Protein AF-A0AAX0LR72-F1 (afdb_monomer_lite)

Structure (mmCIF, N/CA/C/O backbone):
data_AF-A0AAX0LR72-F1
#
_entry.id   AF-A0AAX0LR72-F1
#
loop_
_atom_site.group_PDB
_atom_site.id
_atom_site.type_symbol
_atom_site.label_atom_id
_atom_site.label_alt_id
_atom_site.label_comp_id
_atom_site.label_asym_id
_atom_site.label_entity_id
_atom_site.label_seq_id
_atom_site.pdbx_PDB_ins_code
_atom_site.Cartn_x
_atom_site.Cartn_y
_atom_site.Cartn_z
_atom_site.occupancy
_atom_site.B_iso_or_equiv
_atom_site.auth_seq_id
_atom_site.auth_comp_id
_atom_site.auth_asym_id
_atom_site.auth_atom_id
_atom_site.pdbx_PDB_model_num
ATOM 1 N N . MET A 1 1 ? -1.390 13.802 31.502 1.00 59.38 1 MET A N 1
ATOM 2 C CA . MET A 1 1 ? -2.119 12.739 30.781 1.00 59.38 1 MET A CA 1
ATOM 3 C C . MET A 1 1 ? -2.236 11.540 31.708 1.00 59.38 1 MET A C 1
ATOM 5 O O . MET A 1 1 ? -1.218 11.136 32.257 1.00 59.38 1 MET A O 1
ATOM 9 N N . ASN A 1 2 ? -3.450 11.056 31.977 1.00 72.19 2 ASN A N 1
ATOM 10 C CA . ASN A 1 2 ? -3.684 9.928 32.892 1.00 72.19 2 ASN A CA 1
ATOM 11 C C . ASN A 1 2 ? -3.278 8.593 32.222 1.00 72.19 2 ASN A C 1
ATOM 13 O O . ASN A 1 2 ? -3.326 8.487 30.996 1.00 72.19 2 ASN A O 1
ATOM 17 N N . SER A 1 3 ? -2.897 7.576 33.004 1.00 73.31 3 SER A N 1
ATOM 18 C CA . SER A 1 3 ? -2.483 6.248 32.511 1.00 73.31 3 SER A CA 1
ATOM 19 C C . SER A 1 3 ? -3.532 5.618 31.587 1.00 73.31 3 SER A C 1
ATOM 21 O O . SER A 1 3 ? -3.180 5.074 30.543 1.00 73.31 3 SER A O 1
ATOM 23 N N . ASP A 1 4 ? -4.818 5.805 31.887 1.00 76.50 4 ASP A N 1
ATOM 24 C CA . ASP A 1 4 ? -5.926 5.311 31.059 1.00 76.50 4 ASP A CA 1
ATOM 25 C C . ASP A 1 4 ? -5.962 5.943 29.656 1.00 76.50 4 ASP A C 1
ATOM 27 O O . ASP A 1 4 ? -6.289 5.278 28.673 1.00 76.50 4 ASP A O 1
ATOM 31 N N . GLN A 1 5 ? -5.586 7.221 29.537 1.00 75.31 5 GLN A N 1
ATOM 32 C CA . GLN A 1 5 ? -5.547 7.936 28.255 1.00 75.31 5 GLN A CA 1
ATOM 33 C C . GLN A 1 5 ? -4.394 7.433 27.384 1.00 75.31 5 GLN A C 1
ATOM 35 O O . GLN A 1 5 ? -4.565 7.206 26.186 1.00 75.31 5 GLN A O 1
ATOM 40 N N . ILE A 1 6 ? -3.235 7.201 28.006 1.00 79.31 6 ILE A N 1
ATOM 41 C CA . ILE A 1 6 ? -2.071 6.607 27.344 1.00 79.31 6 ILE A CA 1
ATOM 42 C C . ILE A 1 6 ? -2.424 5.202 26.843 1.00 79.31 6 ILE A C 1
ATOM 44 O O . ILE A 1 6 ? -2.160 4.890 25.683 1.00 79.31 6 ILE A O 1
ATOM 48 N N . ASN A 1 7 ? -3.092 4.390 27.668 1.00 85.38 7 ASN A N 1
ATOM 49 C CA . ASN A 1 7 ? -3.505 3.035 27.301 1.00 85.38 7 ASN A CA 1
ATOM 50 C C . ASN A 1 7 ? -4.457 3.025 26.094 1.00 85.38 7 ASN A C 1
ATOM 52 O O . ASN A 1 7 ? -4.301 2.192 25.206 1.00 85.38 7 ASN A O 1
ATOM 56 N N . LEU A 1 8 ? -5.395 3.975 26.004 1.00 86.38 8 LEU A N 1
ATOM 57 C CA . LEU A 1 8 ? -6.306 4.094 24.857 1.00 86.38 8 LEU A CA 1
ATOM 58 C C . LEU A 1 8 ? -5.594 4.478 23.555 1.00 86.38 8 LEU A C 1
ATOM 60 O O . LEU A 1 8 ? -5.970 3.985 22.489 1.00 86.38 8 LEU A O 1
ATOM 64 N N . ILE A 1 9 ? -4.584 5.349 23.625 1.00 88.00 9 ILE A N 1
ATOM 65 C CA . ILE A 1 9 ? -3.776 5.739 22.462 1.00 88.00 9 ILE A CA 1
ATOM 66 C C . ILE A 1 9 ? -2.895 4.574 22.003 1.00 88.00 9 ILE A C 1
ATOM 68 O O . ILE A 1 9 ? -2.795 4.316 20.802 1.00 88.00 9 ILE A O 1
ATOM 72 N N . VAL A 1 10 ? -2.258 3.874 22.943 1.00 91.19 10 VAL A N 1
ATOM 73 C CA . VAL A 1 10 ? -1.411 2.710 22.649 1.00 91.19 10 VAL A CA 1
ATOM 74 C C . VAL A 1 10 ? -2.246 1.588 22.033 1.00 91.19 10 VAL A C 1
ATOM 76 O O . VAL A 1 10 ? -1.914 1.127 20.944 1.00 91.19 10 VAL A O 1
ATOM 79 N N . ASP A 1 11 ? -3.385 1.242 22.638 1.00 91.94 11 ASP A N 1
ATOM 80 C CA . ASP A 1 11 ? -4.313 0.244 22.092 1.00 91.94 11 ASP A CA 1
ATOM 81 C C . ASP A 1 11 ? -4.805 0.641 20.689 1.00 91.94 11 ASP A C 1
ATOM 83 O O . ASP A 1 11 ? -4.848 -0.192 19.785 1.00 91.94 11 ASP A O 1
ATOM 87 N N . ALA A 1 12 ? -5.102 1.924 20.448 1.00 91.50 12 ALA A N 1
ATOM 88 C CA . ALA A 1 12 ? -5.491 2.389 19.119 1.00 91.50 12 ALA A CA 1
ATOM 89 C C . ALA A 1 12 ? -4.376 2.198 18.073 1.00 91.50 12 ALA A C 1
ATOM 91 O O . ALA A 1 12 ? -4.647 1.736 16.959 1.00 91.50 12 ALA A O 1
ATOM 92 N N . LYS A 1 13 ? -3.124 2.520 18.428 1.00 93.38 13 LYS A N 1
ATOM 93 C CA . LYS A 1 13 ? -1.953 2.310 17.560 1.00 93.38 13 LYS A CA 1
ATOM 94 C C . LYS A 1 13 ? -1.774 0.835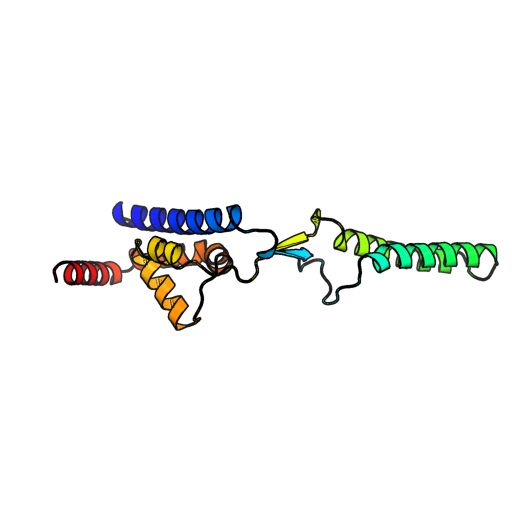 17.224 1.00 93.38 13 LYS A C 1
ATOM 96 O O . LYS A 1 13 ? -1.636 0.489 16.051 1.00 93.38 13 LYS A O 1
ATOM 101 N N . GLU A 1 14 ? -1.806 -0.020 18.240 1.00 94.81 14 GLU A N 1
ATOM 102 C CA . GLU A 1 14 ? -1.612 -1.462 18.087 1.00 94.81 14 GLU A CA 1
ATOM 103 C C . GLU A 1 14 ? -2.708 -2.093 17.231 1.00 94.81 14 GLU A C 1
ATOM 105 O O . GLU A 1 14 ? -2.414 -2.878 16.331 1.00 94.81 14 GLU A O 1
ATOM 110 N N . ARG A 1 15 ? -3.969 -1.702 17.441 1.00 94.31 15 ARG A N 1
ATOM 111 C CA . ARG A 1 15 ? -5.101 -2.194 16.649 1.00 94.31 15 ARG A CA 1
ATOM 112 C C . ARG A 1 15 ? -4.980 -1.842 15.170 1.00 94.31 15 ARG A C 1
ATOM 114 O O . ARG A 1 15 ? -5.171 -2.721 14.332 1.00 94.31 15 ARG A O 1
ATOM 121 N N . ILE A 1 16 ? -4.651 -0.587 14.844 1.00 94.19 16 ILE A N 1
ATOM 122 C CA . ILE A 1 16 ? -4.451 -0.165 13.449 1.00 94.19 16 ILE A CA 1
ATOM 123 C C . ILE A 1 16 ? -3.286 -0.943 12.831 1.00 94.19 16 ILE A C 1
ATOM 125 O O . ILE A 1 16 ? -3.442 -1.518 11.753 1.00 94.19 16 ILE A O 1
ATOM 129 N N . ALA A 1 17 ? -2.142 -0.994 13.518 1.00 94.00 17 ALA A N 1
ATOM 130 C CA . ALA A 1 17 ? -0.952 -1.677 13.022 1.00 94.00 17 ALA A CA 1
ATOM 131 C C . ALA A 1 17 ? -1.206 -3.174 12.791 1.00 94.00 17 ALA A C 1
ATOM 133 O O . ALA A 1 17 ? -0.826 -3.703 11.750 1.00 94.00 17 ALA A O 1
ATOM 134 N N . SER A 1 18 ? -1.896 -3.835 13.721 1.00 95.00 18 SER A N 1
ATOM 135 C CA . SER A 1 18 ? -2.238 -5.256 13.639 1.00 95.00 18 SER A CA 1
ATOM 136 C C . SER A 1 18 ? -3.143 -5.563 12.447 1.00 95.00 18 SER A C 1
ATOM 138 O O . SER A 1 18 ? -2.825 -6.458 11.669 1.00 95.00 18 SER A O 1
ATOM 140 N N . VAL A 1 19 ? -4.224 -4.800 12.257 1.00 94.44 19 VAL A N 1
ATOM 141 C CA . VAL A 1 19 ? -5.162 -5.019 11.144 1.00 94.44 19 VAL A CA 1
ATOM 142 C C . VAL A 1 19 ? -4.493 -4.785 9.792 1.00 94.44 19 VAL A C 1
ATOM 144 O O . VAL A 1 19 ? -4.674 -5.572 8.862 1.00 94.44 19 VAL A O 1
ATOM 147 N N . VAL A 1 20 ? -3.693 -3.721 9.676 1.00 93.31 20 VAL A N 1
ATOM 148 C CA . VAL A 1 20 ? -2.951 -3.444 8.442 1.00 93.31 20 VAL A CA 1
ATOM 149 C C . VAL A 1 20 ? -1.932 -4.553 8.187 1.00 93.31 20 VAL A C 1
ATOM 151 O O . VAL A 1 20 ? -1.898 -5.089 7.085 1.00 93.31 20 VAL A O 1
ATOM 154 N N . ALA A 1 21 ? -1.138 -4.943 9.185 1.00 92.94 21 ALA A N 1
ATOM 155 C CA . ALA A 1 21 ? -0.132 -5.990 9.028 1.00 92.94 21 ALA A CA 1
ATOM 156 C C . ALA A 1 21 ? -0.749 -7.336 8.621 1.00 92.94 21 ALA A C 1
ATOM 158 O O . ALA A 1 21 ? -0.255 -7.964 7.684 1.00 92.94 21 ALA A O 1
ATOM 159 N N . ASP A 1 22 ? -1.848 -7.743 9.261 1.00 93.00 22 ASP A N 1
ATOM 160 C CA . ASP A 1 22 ? -2.547 -8.992 8.946 1.00 93.00 22 ASP A CA 1
ATOM 161 C C . ASP A 1 22 ? -3.082 -9.000 7.509 1.00 93.00 22 ASP A C 1
ATOM 163 O O . ASP A 1 22 ? -2.824 -9.935 6.747 1.00 93.00 22 ASP A O 1
ATOM 167 N N . TYR A 1 23 ? -3.738 -7.915 7.081 1.00 90.38 23 TYR A N 1
ATOM 168 C CA . TYR A 1 23 ? -4.194 -7.787 5.698 1.00 90.38 23 TYR A CA 1
ATOM 169 C C . TYR A 1 23 ? -3.021 -7.880 4.712 1.00 90.38 23 TYR A C 1
ATOM 171 O O . TYR A 1 23 ? -3.081 -8.602 3.723 1.00 90.38 23 TYR A O 1
ATOM 179 N N . ARG A 1 24 ? -1.920 -7.169 4.976 1.00 88.88 24 ARG A N 1
ATOM 180 C CA . ARG A 1 24 ? -0.755 -7.121 4.077 1.00 88.88 24 ARG A CA 1
ATOM 181 C C . ARG A 1 24 ? -0.010 -8.459 4.005 1.00 88.88 24 ARG A C 1
ATOM 183 O O . ARG A 1 24 ? 0.611 -8.728 2.979 1.00 88.88 24 ARG A O 1
ATOM 190 N N . ALA A 1 25 ? -0.067 -9.265 5.065 1.00 88.31 25 ALA A N 1
ATOM 191 C CA . ALA A 1 25 ? 0.526 -10.598 5.123 1.00 88.31 25 ALA A CA 1
ATOM 192 C C . ALA A 1 25 ? -0.334 -11.666 4.429 1.00 88.31 25 ALA A C 1
ATOM 194 O O . ALA A 1 25 ? 0.209 -12.607 3.855 1.00 88.31 25 ALA A O 1
ATOM 195 N N . THR A 1 26 ? -1.660 -11.521 4.475 1.00 88.50 26 THR A N 1
ATOM 196 C CA . THR A 1 26 ? -2.613 -12.504 3.929 1.00 88.50 26 THR A CA 1
ATOM 197 C C . THR A 1 26 ? -3.072 -12.194 2.505 1.00 88.50 26 THR A C 1
ATOM 199 O O . THR A 1 26 ? -3.567 -13.081 1.813 1.00 88.50 26 THR A O 1
ATOM 202 N N . ALA A 1 27 ? -2.906 -10.955 2.046 1.00 85.56 27 ALA A N 1
ATOM 203 C CA . ALA A 1 27 ? -3.322 -10.529 0.719 1.00 85.56 27 ALA A CA 1
ATOM 204 C C . ALA A 1 27 ? -2.487 -11.182 -0.401 1.00 85.56 27 ALA A C 1
ATOM 206 O O . ALA A 1 27 ? -1.261 -11.045 -0.446 1.00 85.56 27 ALA A O 1
ATOM 207 N N . GLY A 1 28 ? -3.177 -11.840 -1.339 1.00 82.38 28 GLY A N 1
ATOM 208 C CA . GLY A 1 28 ? -2.588 -12.439 -2.537 1.00 82.38 28 GLY A CA 1
ATOM 209 C C . GLY A 1 28 ? -2.101 -11.414 -3.567 1.00 82.38 28 GLY A C 1
ATOM 210 O O . GLY A 1 28 ? -2.271 -10.198 -3.419 1.00 82.38 28 GLY A O 1
ATOM 211 N N . GLU A 1 29 ? -1.479 -11.900 -4.644 1.00 81.50 29 GLU A N 1
ATOM 212 C CA . GLU A 1 29 ? -0.945 -11.046 -5.717 1.00 81.50 29 GLU A CA 1
ATOM 213 C C . GLU A 1 29 ? -2.037 -10.263 -6.461 1.00 81.50 29 GLU A C 1
ATOM 215 O O . GLU A 1 29 ? -1.765 -9.199 -7.013 1.00 81.50 29 GLU A O 1
ATOM 220 N N . GLU A 1 30 ? -3.288 -10.724 -6.418 1.00 81.75 30 GLU A N 1
ATOM 221 C CA . GLU A 1 30 ? -4.452 -10.029 -6.967 1.00 81.75 30 GLU A CA 1
ATOM 222 C C . GLU A 1 30 ? -4.815 -8.728 -6.227 1.00 81.75 30 GLU A C 1
ATOM 224 O O . GLU A 1 30 ? -5.467 -7.850 -6.800 1.00 81.75 30 GLU A O 1
ATOM 229 N N . ALA A 1 31 ? -4.377 -8.566 -4.975 1.00 83.94 31 ALA A N 1
ATOM 230 C CA . ALA A 1 31 ? -4.723 -7.423 -4.129 1.00 83.94 31 ALA A CA 1
ATOM 231 C C . ALA A 1 31 ? -3.833 -6.190 -4.359 1.00 83.94 31 ALA A C 1
ATOM 233 O O . ALA A 1 31 ? -4.084 -5.115 -3.799 1.00 83.94 31 ALA A O 1
ATOM 234 N N . TYR A 1 32 ? -2.772 -6.313 -5.160 1.00 86.00 32 TYR A N 1
ATOM 235 C CA . TYR A 1 32 ? -1.870 -5.204 -5.440 1.00 86.00 32 TYR A CA 1
ATOM 236 C C . TYR A 1 32 ? -1.345 -5.217 -6.870 1.00 86.00 32 TYR A C 1
ATOM 238 O O . TYR A 1 32 ? -1.276 -6.229 -7.556 1.00 86.00 32 TYR A O 1
ATOM 246 N N . ARG A 1 33 ? -0.930 -4.042 -7.333 1.00 85.69 33 ARG A N 1
ATOM 247 C CA . ARG A 1 33 ? -0.224 -3.879 -8.597 1.00 85.69 33 ARG A CA 1
ATOM 248 C C . ARG A 1 33 ? 1.113 -3.209 -8.347 1.00 85.69 33 ARG A C 1
ATOM 250 O O . ARG A 1 33 ? 1.195 -2.213 -7.637 1.00 85.69 33 ARG A O 1
ATOM 257 N N . TRP A 1 34 ? 2.160 -3.695 -9.001 1.00 83.44 34 TRP A N 1
ATOM 258 C CA . TRP A 1 34 ? 3.415 -2.957 -9.076 1.00 83.44 34 TRP A CA 1
ATOM 259 C C . TRP A 1 34 ? 3.269 -1.748 -10.001 1.00 83.44 34 TRP A C 1
ATOM 261 O O . TRP A 1 34 ? 2.985 -1.891 -11.195 1.00 83.44 34 TRP A O 1
ATOM 271 N N . VAL A 1 35 ? 3.478 -0.557 -9.449 1.00 82.12 35 VAL A N 1
ATOM 272 C CA . VAL A 1 35 ? 3.466 0.709 -10.192 1.00 82.12 35 VAL A CA 1
ATOM 273 C C . VAL A 1 35 ? 4.792 1.430 -10.021 1.00 82.12 35 VAL A C 1
ATOM 275 O O . VAL A 1 35 ? 5.415 1.339 -8.965 1.00 82.12 35 VAL A O 1
ATOM 278 N N . VAL A 1 36 ? 5.234 2.145 -11.055 1.00 80.75 36 VAL A N 1
ATOM 279 C CA . VAL A 1 36 ? 6.421 3.003 -10.959 1.00 80.75 36 VAL A CA 1
ATOM 280 C C . VAL A 1 36 ? 6.127 4.142 -9.984 1.00 80.75 36 VAL A C 1
ATOM 282 O O . VAL A 1 36 ? 5.013 4.668 -9.953 1.00 80.75 36 VAL A O 1
ATOM 285 N N . LYS A 1 37 ? 7.106 4.494 -9.147 1.00 79.44 37 LYS A N 1
ATOM 286 C CA . LYS A 1 37 ? 7.001 5.631 -8.225 1.00 79.44 37 LYS A CA 1
ATOM 287 C C . LYS A 1 37 ? 6.641 6.892 -9.022 1.00 79.44 37 LYS A C 1
ATOM 289 O O . LYS A 1 37 ? 7.269 7.169 -10.038 1.00 79.44 37 LYS A O 1
ATOM 294 N N . TYR A 1 38 ? 5.630 7.635 -8.562 1.00 63.34 38 TYR A N 1
ATOM 295 C CA . TYR A 1 38 ? 5.065 8.796 -9.272 1.00 63.34 38 TYR A CA 1
ATOM 296 C C . TYR A 1 38 ? 6.116 9.858 -9.639 1.00 63.34 38 TYR A C 1
ATOM 298 O O . TYR A 1 38 ? 6.000 10.482 -10.683 1.00 63.34 38 TYR A O 1
ATOM 306 N N . GLU A 1 39 ? 7.173 9.995 -8.834 1.00 63.59 39 GLU A N 1
ATOM 307 C CA . GLU A 1 39 ? 8.321 10.887 -9.079 1.00 63.59 39 GLU A CA 1
ATOM 308 C C . GLU A 1 39 ? 9.097 10.567 -10.369 1.00 63.59 39 GLU A C 1
ATOM 310 O O . GLU A 1 39 ? 9.845 11.398 -10.869 1.00 63.59 39 GLU A O 1
ATOM 315 N N . LEU A 1 40 ? 8.931 9.358 -10.909 1.00 60.94 40 LEU A N 1
ATOM 316 C CA . LEU A 1 40 ? 9.672 8.837 -12.060 1.00 60.94 40 LEU A CA 1
ATOM 317 C C . LEU A 1 40 ? 8.740 8.323 -13.174 1.00 60.94 40 LEU A C 1
ATOM 319 O O . LEU A 1 40 ? 9.206 7.758 -14.164 1.00 60.94 40 LEU A O 1
ATOM 323 N N . GLY A 1 41 ? 7.421 8.459 -12.999 1.00 53.41 41 GLY A N 1
ATOM 324 C CA . GLY A 1 41 ? 6.406 7.907 -13.893 1.00 53.41 41 GLY A CA 1
ATOM 325 C C . GLY A 1 41 ? 5.787 8.960 -14.812 1.00 53.41 41 GLY A C 1
ATOM 326 O O . GLY A 1 41 ? 5.273 9.970 -14.347 1.00 53.41 41 GLY A O 1
ATOM 327 N N . LEU A 1 42 ? 5.768 8.690 -16.118 1.00 54.62 42 LEU A N 1
ATOM 328 C CA . LEU A 1 42 ? 4.931 9.401 -17.092 1.00 54.62 42 LEU A CA 1
ATOM 329 C C . LEU A 1 42 ? 3.507 8.799 -17.123 1.00 54.62 42 LEU A C 1
ATOM 331 O O . LEU A 1 42 ? 3.336 7.629 -16.767 1.00 54.62 42 LEU A O 1
ATOM 335 N N . PRO A 1 43 ? 2.477 9.544 -17.575 1.00 56.03 43 PRO A N 1
ATOM 336 C CA . PRO A 1 43 ? 1.079 9.094 -17.539 1.00 56.03 43 PRO A CA 1
ATOM 337 C C . PRO A 1 43 ? 0.741 7.939 -18.504 1.00 56.03 43 PRO A C 1
ATOM 339 O O . PRO A 1 43 ? -0.380 7.432 -18.481 1.00 56.03 43 PRO A O 1
ATOM 342 N N . PHE A 1 44 ? 1.679 7.490 -19.343 1.00 54.78 44 PHE A N 1
ATOM 343 C CA . PHE A 1 44 ? 1.457 6.464 -20.366 1.00 54.78 44 PHE A CA 1
ATOM 344 C C . PHE A 1 44 ? 2.270 5.187 -20.112 1.00 54.78 44 PHE A C 1
ATOM 346 O O . PHE A 1 44 ? 3.453 5.219 -19.778 1.00 54.78 44 PHE A O 1
ATOM 353 N N . LYS A 1 45 ? 1.618 4.031 -20.302 1.00 56.84 45 LYS A N 1
ATOM 354 C CA . LYS A 1 45 ? 2.226 2.695 -20.209 1.00 56.84 45 LYS A CA 1
ATOM 355 C C . LYS A 1 45 ? 2.607 2.208 -21.602 1.00 56.84 45 LYS A C 1
ATOM 357 O O . LYS A 1 45 ? 1.720 1.861 -22.376 1.00 56.84 45 LYS A O 1
ATOM 362 N N . LEU A 1 46 ? 3.902 2.121 -21.899 1.00 58.19 46 LEU A N 1
ATOM 363 C CA . LEU A 1 46 ? 4.369 1.395 -23.082 1.00 58.19 46 LEU A CA 1
ATOM 364 C C . LEU A 1 46 ? 4.599 -0.091 -22.733 1.00 58.19 46 LEU A C 1
ATOM 366 O O . LEU A 1 46 ? 5.074 -0.401 -21.636 1.00 58.19 46 LEU A O 1
ATOM 370 N N . PRO A 1 47 ? 4.251 -1.026 -23.634 1.00 61.97 47 PRO A N 1
ATOM 371 C CA . PRO A 1 47 ? 4.563 -2.444 -23.481 1.00 61.97 47 PRO A CA 1
ATOM 372 C C . PRO A 1 47 ? 6.063 -2.702 -23.279 1.00 61.97 47 PRO A C 1
ATOM 374 O O . PRO A 1 47 ? 6.893 -2.130 -23.982 1.00 61.97 47 PRO A O 1
ATOM 377 N N . ASN A 1 48 ? 6.415 -3.647 -22.397 1.00 61.25 48 ASN A N 1
ATOM 378 C CA . ASN A 1 48 ? 7.814 -3.939 -22.039 1.00 61.25 48 ASN A CA 1
ATOM 379 C C . ASN A 1 48 ? 8.732 -4.235 -23.239 1.00 61.25 48 ASN A C 1
ATOM 381 O O . ASN A 1 48 ? 9.911 -3.893 -23.212 1.00 61.25 48 ASN A O 1
ATOM 385 N N . LYS A 1 49 ? 8.193 -4.846 -24.304 1.00 58.59 49 LYS A N 1
ATOM 386 C CA . LYS A 1 49 ? 8.947 -5.188 -25.523 1.00 58.59 49 LYS A CA 1
ATOM 387 C C . LYS A 1 49 ? 9.430 -3.952 -26.298 1.00 58.59 49 LYS A C 1
ATOM 389 O O . LYS A 1 49 ? 10.463 -4.022 -26.956 1.00 58.59 49 LYS A O 1
ATOM 394 N N . LEU A 1 50 ? 8.729 -2.821 -26.189 1.00 61.59 50 LEU A N 1
ATOM 395 C CA . LEU A 1 50 ? 9.103 -1.576 -26.868 1.00 61.59 50 LEU A CA 1
ATOM 396 C C . LEU A 1 50 ? 10.321 -0.910 -26.217 1.00 61.59 50 LEU A C 1
ATOM 398 O O . LEU A 1 50 ? 11.119 -0.308 -26.925 1.00 61.59 50 LEU A O 1
ATOM 402 N N . TYR A 1 51 ? 10.523 -1.079 -24.906 1.00 62.34 51 TYR A N 1
ATOM 403 C CA . TYR A 1 51 ? 11.640 -0.453 -24.187 1.00 62.34 51 TYR A CA 1
ATOM 404 C C . TYR A 1 51 ? 13.015 -1.027 -24.519 1.00 62.34 51 TYR A C 1
ATOM 406 O O . TYR A 1 51 ? 14.009 -0.339 -24.336 1.00 62.34 51 TYR A O 1
ATOM 414 N N . VAL A 1 52 ? 13.081 -2.278 -24.976 1.00 62.59 52 VAL A N 1
ATOM 415 C CA . VAL A 1 52 ? 14.349 -2.926 -25.349 1.00 62.59 52 VAL A CA 1
ATOM 416 C C . VAL A 1 52 ? 14.509 -2.949 -26.868 1.00 62.59 52 VAL A C 1
ATOM 418 O O . VAL A 1 52 ? 15.594 -2.687 -27.374 1.00 62.59 52 VAL A O 1
ATOM 421 N N . GLY A 1 53 ? 13.422 -3.197 -27.608 1.00 65.50 53 GLY A N 1
ATOM 422 C CA . GLY A 1 53 ? 13.466 -3.285 -29.067 1.00 65.50 53 GLY A CA 1
ATOM 423 C C . GLY A 1 53 ? 13.707 -1.945 -29.761 1.00 65.50 53 GLY A C 1
ATOM 424 O O . GLY A 1 53 ? 14.506 -1.891 -30.695 1.00 65.50 53 GLY A O 1
ATOM 425 N N . ILE A 1 54 ? 13.064 -0.858 -29.311 1.00 71.50 54 ILE A N 1
ATOM 426 C CA . ILE A 1 54 ? 13.196 0.460 -29.957 1.00 71.50 54 ILE A CA 1
ATOM 427 C C . ILE A 1 54 ? 14.617 1.025 -29.807 1.00 71.50 54 ILE A C 1
ATOM 429 O O . ILE A 1 54 ? 15.209 1.373 -30.824 1.00 71.50 54 ILE A O 1
ATOM 433 N N . PRO A 1 55 ? 15.222 1.095 -28.605 1.00 73.00 55 PRO A N 1
ATOM 434 C CA . PRO A 1 55 ? 16.551 1.693 -28.479 1.00 73.00 55 PRO A CA 1
ATOM 435 C C . PRO A 1 55 ? 17.623 0.883 -29.214 1.00 73.00 55 PRO A C 1
ATOM 437 O O . PRO A 1 55 ? 18.517 1.466 -29.819 1.00 73.00 55 PRO A O 1
ATOM 440 N N . LEU A 1 56 ? 17.503 -0.451 -29.218 1.00 75.25 56 LEU A N 1
ATOM 441 C CA . LEU A 1 56 ? 18.432 -1.334 -29.923 1.00 75.25 56 LEU A CA 1
ATOM 442 C C . LEU A 1 56 ? 18.343 -1.150 -31.446 1.00 75.25 56 LEU A C 1
ATOM 444 O O . LEU A 1 56 ? 19.366 -1.016 -32.109 1.00 75.25 56 LEU A O 1
ATOM 448 N N . SER A 1 57 ? 17.126 -1.105 -31.997 1.00 76.62 57 SER A N 1
ATOM 449 C CA . SER A 1 57 ? 16.905 -0.908 -33.437 1.00 76.62 57 SER A CA 1
ATOM 450 C C . SER A 1 57 ? 17.326 0.486 -33.910 1.00 76.62 57 SER A C 1
ATOM 452 O O . SER A 1 57 ? 17.971 0.595 -34.951 1.00 76.62 57 SER A O 1
ATOM 454 N N . ILE A 1 58 ? 17.061 1.532 -33.120 1.00 78.00 58 ILE A N 1
ATOM 455 C CA . ILE A 1 58 ? 17.553 2.892 -33.391 1.00 78.00 58 ILE A CA 1
ATOM 456 C C . ILE A 1 58 ? 19.085 2.934 -33.321 1.00 78.00 58 ILE A C 1
ATOM 458 O O . ILE A 1 58 ? 19.717 3.477 -34.222 1.00 78.00 58 ILE A O 1
ATOM 462 N N . GLY A 1 59 ? 19.695 2.325 -32.299 1.00 76.31 59 GLY A N 1
ATOM 463 C CA . GLY A 1 59 ? 21.151 2.272 -32.154 1.00 76.31 59 GLY A CA 1
ATOM 464 C C . GLY A 1 59 ? 21.837 1.582 -33.335 1.00 76.31 59 GLY A C 1
ATOM 465 O O . GLY A 1 59 ? 22.773 2.135 -33.907 1.00 76.31 59 GLY A O 1
ATOM 466 N N . ILE A 1 60 ? 21.334 0.416 -33.755 1.00 80.75 60 ILE A N 1
ATOM 467 C CA . ILE A 1 60 ? 21.839 -0.302 -34.937 1.00 80.75 60 ILE A CA 1
ATOM 468 C C . ILE A 1 60 ? 21.647 0.540 -36.207 1.00 80.75 60 ILE A C 1
ATOM 470 O O . ILE A 1 60 ? 22.561 0.621 -37.026 1.00 80.75 60 ILE A O 1
ATOM 474 N N . GLY A 1 61 ? 20.493 1.198 -36.354 1.00 80.69 61 GLY A N 1
ATOM 475 C CA . GLY A 1 61 ? 20.197 2.074 -37.488 1.00 80.69 61 GLY A CA 1
ATOM 476 C C . GLY A 1 61 ? 21.170 3.248 -37.611 1.00 80.69 61 GLY A C 1
ATOM 477 O O . GLY A 1 61 ? 21.682 3.496 -38.698 1.00 80.69 61 GLY A O 1
ATOM 478 N N . TYR A 1 62 ? 21.491 3.922 -36.502 1.00 79.62 62 TYR A N 1
ATOM 479 C CA . TYR A 1 62 ? 22.459 5.026 -36.490 1.00 79.62 62 TYR A CA 1
ATOM 480 C C . TYR A 1 62 ? 23.885 4.566 -36.805 1.00 79.62 62 TYR A C 1
ATOM 482 O O . TYR A 1 62 ? 24.590 5.231 -37.562 1.00 79.62 62 TYR A O 1
ATOM 490 N N . VAL A 1 63 ? 24.303 3.412 -36.276 1.00 78.38 63 VAL A N 1
ATOM 491 C CA . VAL A 1 63 ? 25.617 2.834 -36.600 1.00 78.38 63 VAL A CA 1
ATOM 492 C C . VAL A 1 63 ? 25.697 2.485 -38.089 1.00 78.38 63 VAL A C 1
ATOM 494 O O . VAL A 1 63 ? 26.680 2.822 -38.744 1.00 78.38 63 VAL A O 1
ATOM 497 N N . ALA A 1 64 ? 24.656 1.867 -38.653 1.00 81.88 64 ALA A N 1
ATOM 498 C CA . ALA A 1 64 ? 24.600 1.559 -40.080 1.00 81.88 64 ALA A CA 1
ATOM 499 C C . ALA A 1 64 ? 24.604 2.828 -40.951 1.00 81.88 64 ALA A C 1
ATOM 501 O O . ALA A 1 64 ? 25.324 2.876 -41.946 1.00 81.88 64 ALA A O 1
ATOM 502 N N . ALA A 1 65 ? 23.854 3.865 -40.564 1.00 80.50 65 ALA A N 1
ATOM 503 C CA . ALA A 1 65 ? 23.819 5.143 -41.272 1.00 80.50 65 ALA A CA 1
ATOM 504 C C . ALA A 1 65 ? 25.197 5.823 -41.312 1.00 80.50 65 ALA A C 1
ATOM 506 O O . ALA A 1 65 ? 25.584 6.332 -42.361 1.00 80.50 65 ALA A O 1
ATOM 507 N N . TYR A 1 66 ? 25.969 5.758 -40.222 1.00 81.31 66 TYR A N 1
ATOM 508 C CA . TYR A 1 66 ? 27.344 6.262 -40.193 1.00 81.31 66 TYR A CA 1
ATOM 509 C C . TYR A 1 66 ? 28.262 5.519 -41.168 1.00 81.31 66 TYR A C 1
ATOM 511 O O . TYR A 1 66 ? 28.937 6.142 -41.983 1.00 81.31 66 TYR A O 1
ATOM 519 N N . TYR A 1 67 ? 28.257 4.181 -41.138 1.00 82.69 67 TYR A N 1
ATOM 520 C CA . TYR A 1 67 ? 29.107 3.380 -42.031 1.00 82.69 67 TYR A CA 1
ATOM 521 C C . TYR A 1 67 ? 28.732 3.512 -43.512 1.00 82.69 67 TYR A C 1
ATOM 523 O O . TYR A 1 67 ? 29.589 3.339 -44.375 1.00 82.69 67 TYR A O 1
ATOM 531 N N . LEU A 1 68 ? 27.469 3.823 -43.811 1.00 87.44 68 LEU A N 1
ATOM 532 C CA . LEU A 1 68 ? 26.980 4.071 -45.168 1.00 87.44 68 LEU A CA 1
ATOM 533 C C . LEU A 1 68 ? 27.143 5.536 -45.617 1.00 87.44 68 LEU A C 1
ATOM 535 O O . LEU A 1 68 ? 26.785 5.857 -46.748 1.00 87.44 68 LEU A O 1
ATOM 539 N N . GLY A 1 69 ? 27.680 6.417 -44.763 1.00 83.25 69 GLY A N 1
ATOM 540 C CA . GLY A 1 69 ? 27.902 7.833 -45.073 1.00 83.25 69 GLY A CA 1
ATOM 541 C C . GLY A 1 69 ? 26.634 8.694 -45.080 1.00 83.25 69 GLY A C 1
ATOM 542 O O . GLY A 1 69 ? 26.647 9.791 -45.628 1.00 83.25 69 GLY A O 1
ATOM 543 N N . PHE A 1 70 ? 25.537 8.206 -44.495 1.00 83.69 70 PHE A N 1
ATOM 544 C CA . PHE A 1 70 ? 24.27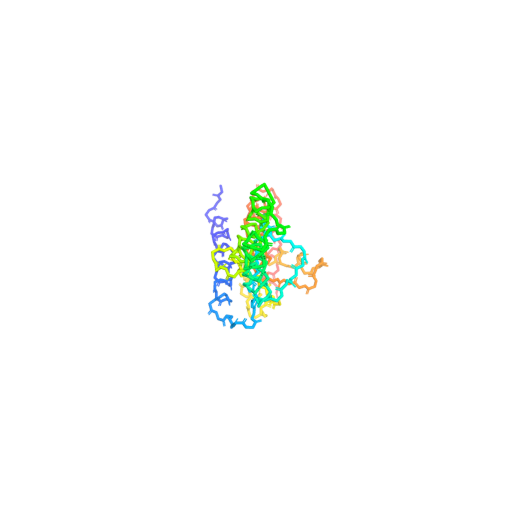1 8.936 -44.367 1.00 83.69 70 PHE A CA 1
ATOM 545 C C . PHE A 1 70 ? 24.165 9.768 -43.083 1.00 83.69 70 PHE A C 1
ATOM 547 O O . PHE A 1 70 ? 23.197 10.511 -42.951 1.00 83.69 70 PHE A O 1
ATOM 554 N N . ALA A 1 71 ? 25.095 9.610 -42.136 1.00 79.00 71 ALA A N 1
ATOM 555 C CA . ALA A 1 71 ? 25.082 10.339 -40.873 1.00 79.00 71 ALA A CA 1
ATOM 556 C C . ALA A 1 71 ? 26.485 10.775 -40.438 1.00 79.00 71 ALA A C 1
ATOM 558 O O . ALA A 1 71 ? 27.433 9.992 -40.528 1.00 79.00 71 ALA A O 1
ATOM 559 N N . ASP A 1 72 ? 26.590 11.989 -39.898 1.00 84.12 72 ASP A N 1
ATOM 560 C CA . ASP A 1 72 ? 27.840 12.553 -39.378 1.00 84.12 72 ASP A CA 1
ATOM 561 C C . ASP A 1 72 ? 28.012 12.308 -37.866 1.00 84.12 72 ASP A C 1
ATOM 563 O O . ASP A 1 72 ? 27.077 11.964 -37.138 1.00 84.12 72 ASP A O 1
ATOM 567 N N . TRP A 1 73 ? 29.220 12.544 -37.340 1.00 79.75 73 TRP A N 1
ATOM 568 C CA . TRP A 1 73 ? 29.553 12.307 -35.925 1.00 79.75 73 TRP A CA 1
ATOM 569 C C . TRP A 1 73 ? 28.630 13.040 -34.934 1.00 79.75 73 TRP A C 1
ATOM 571 O O . TRP A 1 73 ? 28.246 12.486 -33.903 1.00 79.75 73 TRP A O 1
ATOM 581 N N . ASN A 1 74 ? 28.216 14.268 -35.259 1.00 83.19 74 ASN A N 1
ATOM 582 C CA . ASN A 1 74 ? 27.291 15.044 -34.427 1.00 83.19 74 ASN A CA 1
ATOM 583 C C . ASN A 1 74 ? 25.897 14.400 -34.354 1.00 83.19 74 ASN A C 1
ATOM 585 O O . ASN A 1 74 ? 25.252 14.426 -33.305 1.00 83.19 74 ASN A O 1
ATOM 589 N N . GLU A 1 75 ? 25.446 13.784 -35.445 1.00 79.44 75 GLU A N 1
ATOM 590 C CA . GLU A 1 75 ? 24.150 13.109 -35.519 1.00 79.44 75 GLU A CA 1
ATOM 591 C C . GLU A 1 75 ? 24.171 11.776 -34.766 1.00 79.44 75 GLU A C 1
ATOM 593 O O . GLU A 1 75 ? 23.180 11.414 -34.135 1.00 79.44 75 GLU A O 1
ATOM 598 N N . ILE A 1 76 ? 25.319 11.092 -34.734 1.00 80.06 76 ILE A N 1
ATOM 599 C CA . ILE A 1 76 ? 25.534 9.905 -33.891 1.00 80.06 76 ILE A CA 1
ATOM 600 C C . ILE A 1 76 ? 25.510 10.273 -32.414 1.00 80.06 76 ILE A C 1
ATOM 602 O O . ILE A 1 76 ? 24.898 9.558 -31.626 1.00 80.06 76 ILE A O 1
ATOM 606 N N . ILE A 1 77 ? 26.151 11.377 -32.017 1.00 81.44 77 ILE A N 1
ATOM 607 C CA . ILE A 1 77 ? 26.119 11.840 -30.623 1.00 81.44 77 ILE A CA 1
ATOM 608 C C . ILE A 1 77 ? 24.681 12.181 -30.220 1.00 81.44 77 ILE A C 1
ATOM 610 O O . ILE A 1 77 ? 24.214 11.736 -29.168 1.00 81.44 77 ILE A O 1
ATOM 614 N N . ALA A 1 78 ? 23.959 12.924 -31.064 1.00 80.75 78 ALA A N 1
ATOM 615 C CA . ALA A 1 78 ? 22.563 13.270 -30.816 1.00 80.75 78 ALA A CA 1
ATOM 616 C C . ALA A 1 78 ? 21.668 12.017 -30.735 1.00 80.75 78 ALA A C 1
ATOM 618 O O . ALA A 1 78 ? 20.915 11.855 -29.772 1.00 80.75 78 ALA A O 1
ATOM 619 N N . GLY A 1 79 ? 21.798 11.092 -31.692 1.00 78.94 79 GLY A N 1
ATOM 620 C CA . GLY A 1 79 ? 21.071 9.819 -31.711 1.00 78.94 79 GLY A CA 1
ATOM 621 C C . GLY A 1 79 ? 21.412 8.924 -30.517 1.00 78.94 79 GLY A C 1
ATOM 622 O O . GLY A 1 79 ? 20.520 8.359 -29.882 1.00 78.94 79 GLY A O 1
ATOM 623 N N . GLY A 1 80 ? 22.688 8.862 -30.137 1.00 80.50 80 GLY A N 1
ATOM 624 C CA . GLY A 1 80 ? 23.171 8.161 -28.950 1.00 80.50 80 GLY A CA 1
ATOM 625 C C . GLY A 1 80 ? 22.563 8.716 -27.662 1.00 80.50 80 GLY A C 1
ATOM 626 O O . GLY A 1 80 ? 22.146 7.942 -26.800 1.00 80.50 80 GLY A O 1
ATOM 627 N N . GLY A 1 81 ? 22.417 10.040 -27.561 1.00 81.69 81 GLY A N 1
ATOM 628 C CA . GLY A 1 81 ? 21.703 10.692 -26.462 1.00 81.69 81 GLY A CA 1
ATOM 629 C C . GLY A 1 81 ? 20.241 10.244 -26.357 1.00 81.69 81 GLY A C 1
ATOM 630 O O . GLY A 1 81 ? 19.775 9.894 -25.270 1.00 81.69 81 GLY A O 1
ATOM 631 N N . VAL A 1 82 ? 19.528 10.167 -27.485 1.00 81.06 82 VAL A N 1
ATOM 632 C CA . VAL A 1 82 ? 18.136 9.679 -27.531 1.00 81.06 82 VAL A CA 1
ATOM 633 C C . VAL A 1 82 ? 18.046 8.209 -27.107 1.00 81.06 82 VAL A C 1
ATOM 635 O O . VAL A 1 82 ? 17.207 7.854 -26.276 1.00 81.06 82 VAL A O 1
ATOM 638 N N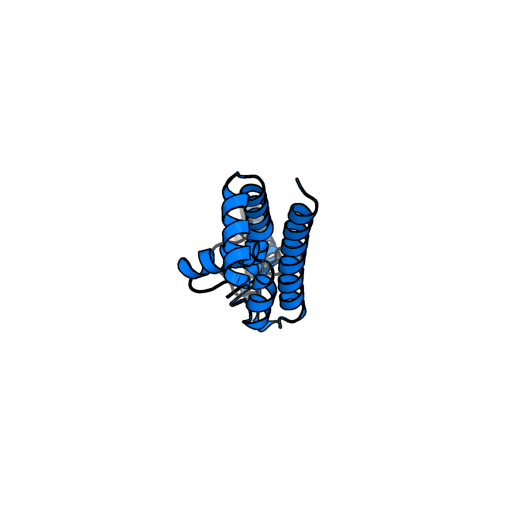 . VAL A 1 83 ? 18.934 7.351 -27.617 1.00 82.88 83 VAL A N 1
ATOM 639 C CA . VAL A 1 83 ? 18.987 5.923 -27.257 1.00 82.88 83 VAL A CA 1
ATOM 640 C C . VAL A 1 83 ? 19.287 5.737 -25.769 1.00 82.88 83 VAL A C 1
ATOM 642 O O . VAL A 1 83 ? 18.642 4.912 -25.115 1.00 82.88 83 VAL A O 1
ATOM 645 N N . ALA A 1 84 ? 20.216 6.515 -25.208 1.00 82.94 84 ALA A N 1
ATOM 646 C CA . ALA A 1 84 ? 20.559 6.467 -23.790 1.00 82.94 84 ALA A CA 1
ATOM 647 C C . ALA A 1 84 ? 19.368 6.859 -22.901 1.00 82.94 84 ALA A C 1
ATOM 649 O O . ALA A 1 84 ? 19.068 6.152 -21.937 1.00 82.94 84 ALA A O 1
ATOM 650 N N . LEU A 1 85 ? 18.638 7.924 -23.253 1.00 83.06 85 LEU A N 1
ATOM 651 C CA . LEU A 1 85 ? 17.438 8.354 -22.526 1.00 83.06 85 LEU A CA 1
ATOM 652 C C . LEU A 1 85 ? 16.324 7.302 -22.580 1.00 83.06 85 LEU A C 1
ATOM 654 O O . LEU A 1 85 ? 15.746 6.963 -21.545 1.00 83.06 85 LEU A O 1
ATOM 658 N N . LEU A 1 86 ? 16.049 6.738 -23.760 1.00 80.19 86 LEU A N 1
ATOM 659 C CA . LEU A 1 86 ? 15.039 5.687 -23.912 1.00 80.19 86 LEU A CA 1
ATOM 660 C C . LEU A 1 86 ? 15.417 4.413 -23.145 1.00 80.19 86 LEU A C 1
ATOM 662 O O . LEU A 1 86 ? 14.555 3.783 -22.529 1.00 80.19 86 LEU A O 1
ATOM 666 N N . SER A 1 87 ? 16.702 4.057 -23.134 1.00 80.19 87 SER A N 1
ATOM 667 C CA . SER A 1 87 ? 17.216 2.902 -22.390 1.00 80.19 87 SER A CA 1
ATOM 668 C C . SER A 1 87 ? 17.120 3.116 -20.879 1.00 80.19 87 SER A C 1
ATOM 670 O O . SER A 1 87 ? 16.651 2.232 -20.160 1.00 80.19 87 SER A O 1
ATOM 672 N N . ALA A 1 88 ? 17.491 4.303 -20.388 1.00 81.00 88 ALA A N 1
ATOM 673 C CA . ALA A 1 88 ? 17.337 4.676 -18.983 1.00 81.00 88 ALA A CA 1
ATOM 674 C C . ALA A 1 88 ? 15.861 4.646 -18.555 1.00 81.00 88 ALA A C 1
ATOM 676 O O . ALA A 1 88 ? 15.527 4.110 -17.497 1.00 81.00 88 ALA A O 1
ATOM 677 N N . PHE A 1 89 ? 14.960 5.139 -19.407 1.00 78.44 89 PHE A N 1
ATOM 678 C CA . PHE A 1 89 ? 13.523 5.072 -19.165 1.00 78.44 89 PHE A CA 1
ATOM 679 C C . PHE A 1 89 ? 13.008 3.629 -19.104 1.00 78.44 89 PHE A C 1
ATOM 681 O O . PHE A 1 89 ? 12.302 3.256 -18.164 1.00 78.44 89 PHE A O 1
ATOM 688 N N . GLY A 1 90 ? 13.409 2.790 -20.061 1.00 76.06 90 GLY A N 1
ATOM 689 C CA . GLY A 1 90 ? 13.091 1.364 -20.062 1.00 76.06 90 GLY A CA 1
ATOM 690 C C . GLY A 1 90 ? 13.565 0.661 -18.792 1.00 76.06 90 GLY A C 1
ATOM 691 O O . GLY A 1 90 ? 12.814 -0.094 -18.169 1.00 76.06 90 GLY A O 1
ATOM 692 N N . TYR A 1 91 ? 14.784 0.971 -18.352 1.00 80.12 91 TYR A N 1
ATOM 693 C CA . TYR A 1 91 ? 15.340 0.453 -17.109 1.00 80.12 91 TYR A CA 1
ATOM 694 C C . TYR A 1 91 ? 14.505 0.856 -15.885 1.00 80.12 91 TYR A C 1
ATOM 696 O O . TYR A 1 91 ? 14.203 -0.004 -15.057 1.00 80.12 91 TYR A O 1
ATOM 704 N N . ILE A 1 92 ? 14.055 2.114 -15.792 1.00 81.06 92 ILE A N 1
ATOM 705 C CA . ILE A 1 92 ? 13.173 2.583 -14.707 1.00 81.06 92 ILE A CA 1
ATOM 706 C C . ILE A 1 92 ? 11.852 1.798 -14.686 1.00 81.06 92 ILE A C 1
ATOM 708 O O . ILE A 1 92 ? 11.397 1.367 -13.627 1.00 81.06 92 ILE A O 1
ATOM 712 N N . GLN A 1 93 ? 11.250 1.565 -15.853 1.00 75.62 93 GLN A N 1
ATOM 713 C CA . GLN A 1 93 ? 9.959 0.879 -15.984 1.00 75.62 93 GLN A CA 1
ATOM 714 C C . GLN A 1 93 ? 10.034 -0.620 -15.661 1.00 75.62 93 GLN A C 1
ATOM 716 O O . GLN A 1 93 ? 9.079 -1.209 -15.144 1.00 75.62 93 GLN A O 1
ATOM 721 N N . ILE A 1 94 ? 11.159 -1.269 -15.962 1.00 76.06 94 ILE A N 1
ATOM 722 C CA . ILE A 1 94 ? 11.331 -2.711 -15.756 1.00 76.06 94 ILE A CA 1
ATOM 723 C C . ILE A 1 94 ? 11.836 -2.996 -14.340 1.00 76.06 94 ILE A C 1
ATOM 725 O O . ILE A 1 94 ? 11.329 -3.917 -13.689 1.00 76.06 94 ILE A O 1
ATOM 729 N N . SER A 1 95 ? 12.772 -2.187 -13.842 1.00 80.62 95 SER A N 1
ATOM 730 C CA . SER A 1 95 ? 13.485 -2.452 -12.597 1.00 80.62 95 SER A CA 1
ATOM 731 C C . SER A 1 95 ? 12.565 -2.406 -11.367 1.00 80.62 95 SER A C 1
ATOM 733 O O . SER A 1 95 ? 11.826 -1.437 -11.166 1.00 80.62 95 SER A O 1
ATOM 735 N N . PRO A 1 96 ? 12.623 -3.425 -10.488 1.00 79.69 96 PRO A N 1
ATOM 736 C CA . PRO A 1 96 ? 11.825 -3.461 -9.264 1.00 79.69 96 PRO A CA 1
ATOM 737 C C . PRO A 1 96 ? 12.189 -2.338 -8.284 1.00 79.69 96 PRO A C 1
ATOM 739 O O . PRO A 1 96 ? 11.349 -1.941 -7.484 1.00 79.69 96 PRO A O 1
ATOM 742 N N . LYS A 1 97 ? 13.397 -1.760 -8.379 1.00 82.69 97 LYS A N 1
ATOM 743 C CA . LYS A 1 97 ? 13.861 -0.668 -7.499 1.00 82.69 97 LYS A CA 1
ATOM 744 C C . LYS A 1 97 ? 12.995 0.593 -7.591 1.00 82.69 97 LYS A C 1
ATOM 746 O O . LYS A 1 97 ? 12.862 1.334 -6.616 1.00 82.69 97 LYS A O 1
ATOM 751 N N . PHE A 1 98 ? 12.397 0.831 -8.756 1.00 81.75 98 PHE A N 1
ATOM 752 C CA . PHE A 1 98 ? 11.549 1.997 -9.008 1.00 81.75 98 PHE A CA 1
ATOM 753 C C . PHE A 1 98 ? 10.061 1.677 -8.911 1.00 81.75 98 PHE A C 1
ATOM 755 O O . PHE A 1 98 ? 9.231 2.543 -9.183 1.00 81.75 98 PHE A O 1
ATOM 762 N N . LYS A 1 99 ? 9.709 0.455 -8.502 1.00 83.25 99 LYS A N 1
ATOM 763 C CA . LYS A 1 99 ? 8.326 0.029 -8.331 1.00 83.25 99 LYS A CA 1
ATOM 764 C C . LYS A 1 99 ? 7.924 0.095 -6.864 1.00 83.25 99 LYS A C 1
ATOM 766 O O . LYS A 1 99 ? 8.724 -0.134 -5.962 1.00 83.25 99 LYS A O 1
ATOM 771 N N . ARG A 1 100 ? 6.657 0.411 -6.630 1.00 84.25 100 ARG A N 1
ATOM 772 C CA . ARG A 1 100 ? 5.987 0.296 -5.335 1.00 84.25 100 ARG A CA 1
ATOM 773 C C . ARG A 1 100 ? 4.715 -0.522 -5.497 1.00 84.25 100 ARG A C 1
ATOM 775 O O . ARG A 1 100 ? 4.131 -0.546 -6.584 1.00 84.25 100 ARG A O 1
ATOM 782 N N . LYS A 1 101 ? 4.294 -1.186 -4.422 1.00 86.69 101 LYS A N 1
ATOM 783 C CA . LYS A 1 101 ? 2.983 -1.834 -4.376 1.00 86.69 101 LYS A CA 1
ATOM 784 C C . LYS A 1 101 ? 1.911 -0.748 -4.282 1.00 86.69 101 LYS A C 1
ATOM 786 O O . LYS A 1 101 ? 1.918 0.058 -3.357 1.00 86.69 101 LYS A O 1
ATOM 791 N N . GLU A 1 102 ? 1.022 -0.714 -5.261 1.00 86.44 102 GLU A N 1
ATOM 792 C CA . GLU A 1 102 ? -0.245 0.006 -5.207 1.00 86.44 102 GLU A CA 1
ATOM 793 C C . GLU A 1 102 ? -1.326 -1.007 -4.853 1.00 86.44 102 GLU A C 1
ATOM 795 O O . GLU A 1 102 ? -1.649 -1.889 -5.652 1.00 86.44 102 GLU A O 1
ATOM 800 N N . TRP A 1 103 ? -1.849 -0.900 -3.639 1.00 88.12 103 TRP A N 1
ATOM 801 C CA . TRP A 1 103 ? -2.927 -1.751 -3.158 1.00 88.12 103 TRP A CA 1
ATOM 802 C C . TRP A 1 103 ? -4.241 -1.374 -3.835 1.00 88.12 103 TRP A C 1
ATOM 804 O O . TRP A 1 103 ? -4.518 -0.197 -4.072 1.00 88.12 103 TRP A O 1
ATOM 814 N N . ARG A 1 104 ? -5.032 -2.384 -4.198 1.00 84.69 104 ARG A N 1
ATOM 815 C CA . ARG A 1 104 ? -6.305 -2.213 -4.901 1.00 84.69 104 ARG A CA 1
ATOM 816 C C . ARG A 1 104 ? -7.394 -2.939 -4.145 1.00 84.69 104 ARG A C 1
ATOM 818 O O . ARG A 1 104 ? -7.198 -4.077 -3.742 1.00 84.69 104 ARG A O 1
ATOM 825 N N . ASN A 1 105 ? -8.550 -2.287 -4.024 1.00 81.19 105 ASN A N 1
ATOM 826 C CA . ASN A 1 105 ? -9.728 -2.853 -3.367 1.00 81.19 105 ASN A CA 1
ATOM 827 C C . ASN A 1 105 ? -9.421 -3.408 -1.964 1.00 81.19 105 ASN A C 1
ATOM 829 O O . ASN A 1 105 ? -10.017 -4.400 -1.555 1.00 81.19 105 ASN A O 1
ATOM 833 N N . ASP A 1 106 ? -8.498 -2.778 -1.229 1.00 89.19 106 ASP A N 1
ATOM 834 C CA . ASP A 1 106 ? -8.049 -3.224 0.090 1.00 89.19 106 ASP A CA 1
ATOM 835 C C . ASP A 1 106 ? -9.009 -2.785 1.192 1.00 89.19 106 ASP A C 1
ATOM 837 O O . ASP A 1 106 ? -8.659 -2.094 2.149 1.00 89.19 106 ASP A O 1
ATOM 841 N N . TYR A 1 107 ? -10.270 -3.154 1.000 1.00 89.06 107 TYR A N 1
ATOM 842 C CA . TYR A 1 107 ? -11.348 -2.845 1.913 1.00 89.06 107 TYR A CA 1
ATOM 843 C C . TYR A 1 107 ? -11.160 -3.573 3.235 1.00 89.06 107 TYR A C 1
ATOM 845 O O . TYR A 1 107 ? -10.754 -4.733 3.292 1.00 89.06 107 TYR A O 1
ATOM 853 N N . LEU A 1 108 ? -11.509 -2.869 4.302 1.00 89.00 108 LEU A N 1
ATOM 854 C CA . LEU A 1 108 ? -11.520 -3.426 5.638 1.00 89.00 108 LEU A CA 1
ATOM 855 C C . LEU A 1 108 ? -12.559 -4.556 5.726 1.00 89.00 108 LEU A C 1
ATOM 857 O O . LEU A 1 108 ? -13.723 -4.354 5.369 1.00 89.00 108 LEU A O 1
ATOM 861 N N . ARG A 1 109 ? -12.153 -5.732 6.219 1.00 88.88 109 ARG A N 1
ATOM 862 C CA . ARG A 1 109 ? -13.088 -6.827 6.515 1.00 88.88 109 ARG A CA 1
ATOM 863 C C . ARG A 1 109 ? -13.987 -6.435 7.686 1.00 88.88 109 ARG A C 1
ATOM 865 O O . ARG A 1 109 ? -13.591 -5.670 8.564 1.00 88.88 109 ARG A O 1
ATOM 872 N N . GLU A 1 110 ? -15.190 -6.994 7.731 1.00 89.00 110 GLU A N 1
ATOM 873 C CA . GLU A 1 110 ? -16.146 -6.710 8.807 1.00 89.00 110 GLU A CA 1
ATOM 874 C C . GLU A 1 110 ? -15.599 -7.115 10.186 1.00 89.00 110 GLU A C 1
ATOM 876 O O . GLU A 1 110 ? -15.702 -6.348 11.143 1.00 89.00 110 GLU A O 1
ATOM 881 N N . SER A 1 111 ? -14.921 -8.266 10.272 1.00 90.88 111 SER A N 1
ATOM 882 C CA . SER A 1 111 ? -14.236 -8.724 11.489 1.00 90.88 111 SER A CA 1
ATOM 883 C C . SER A 1 111 ? -13.216 -7.707 12.001 1.00 90.88 111 SER A C 1
ATOM 885 O O . SER A 1 111 ? -13.163 -7.411 13.196 1.00 90.88 111 SER A O 1
ATOM 887 N N . ASP A 1 112 ? -12.441 -7.135 11.082 1.00 92.69 112 ASP A N 1
ATOM 888 C CA . ASP A 1 112 ? -11.379 -6.183 11.389 1.00 92.69 112 ASP A CA 1
ATOM 889 C C . ASP A 1 112 ? -11.986 -4.849 11.831 1.00 92.69 112 ASP A C 1
ATOM 891 O O . ASP A 1 112 ? -11.539 -4.245 12.804 1.00 92.69 112 ASP A O 1
ATOM 895 N N . PHE A 1 113 ? -13.079 -4.422 11.193 1.00 91.44 113 PHE A N 1
ATOM 896 C CA . PHE A 1 113 ? -13.838 -3.246 11.613 1.00 91.44 113 PHE A CA 1
ATOM 897 C C . PHE A 1 113 ? -14.389 -3.383 13.035 1.00 91.44 113 PHE A C 1
ATOM 899 O O . PHE A 1 113 ? -14.240 -2.464 13.846 1.00 91.44 113 PHE A O 1
ATOM 906 N N . VAL A 1 114 ? -14.984 -4.534 13.365 1.00 92.38 114 VAL A N 1
ATOM 907 C CA . VAL A 1 114 ? -15.482 -4.819 14.718 1.00 92.38 114 VAL A CA 1
ATOM 908 C C . VAL A 1 114 ? -14.330 -4.814 15.724 1.00 92.38 114 VAL A C 1
ATOM 910 O O . VAL A 1 114 ? -14.462 -4.236 16.804 1.00 92.38 114 VAL A O 1
ATOM 913 N N . TYR A 1 115 ? -13.183 -5.397 15.368 1.00 93.62 115 TYR A N 1
ATOM 914 C CA . TYR A 1 115 ? -11.989 -5.399 16.211 1.00 93.62 115 TYR A CA 1
ATOM 915 C C . TYR A 1 115 ? -11.446 -3.988 16.485 1.00 93.62 115 TYR A C 1
ATOM 917 O O . TYR A 1 115 ? -11.130 -3.675 17.636 1.00 93.62 115 TYR A O 1
ATOM 925 N N . LEU A 1 116 ? -11.382 -3.118 15.471 1.00 92.56 116 LEU A N 1
ATOM 926 C CA . LEU A 1 116 ? -10.983 -1.718 15.647 1.00 92.56 116 LEU A CA 1
ATOM 927 C C . LEU A 1 116 ? -11.988 -0.951 16.523 1.00 92.56 116 LEU A C 1
ATOM 929 O O . LEU A 1 116 ? -11.590 -0.161 17.378 1.00 92.56 116 LEU A O 1
ATOM 933 N N . CYS A 1 117 ? -13.289 -1.217 16.360 1.00 91.69 117 CYS A N 1
ATOM 934 C CA . CYS A 1 117 ? -14.360 -0.561 17.116 1.00 91.69 117 CYS A CA 1
ATOM 935 C C . CYS A 1 117 ? -14.411 -0.927 18.609 1.00 91.69 117 CYS A C 1
ATOM 937 O O . CYS A 1 117 ? -15.149 -0.279 19.355 1.00 91.69 117 CYS A O 1
ATOM 939 N N . LYS A 1 118 ? -13.646 -1.931 19.064 1.00 90.88 118 LYS A N 1
ATOM 940 C CA . LYS A 1 118 ? -13.486 -2.218 20.501 1.00 90.88 118 LYS A CA 1
ATOM 941 C C . LYS A 1 118 ? -12.807 -1.066 21.243 1.00 90.88 118 LYS A C 1
ATOM 943 O O . LYS A 1 118 ? -13.065 -0.880 22.427 1.00 90.88 118 LYS A O 1
ATOM 948 N N . ASN A 1 119 ? -11.993 -0.270 20.548 1.00 89.88 119 ASN A N 1
ATOM 949 C CA . ASN A 1 119 ? -11.493 0.989 21.078 1.00 89.88 119 ASN A CA 1
ATOM 950 C C . ASN A 1 119 ? -12.531 2.102 20.818 1.00 89.88 119 ASN A C 1
ATOM 952 O O . ASN A 1 119 ? -12.844 2.389 19.656 1.00 89.88 119 ASN A O 1
ATOM 956 N N . PRO A 1 120 ? -13.074 2.752 21.863 1.00 86.56 120 PRO A N 1
ATOM 957 C CA . PRO A 1 120 ? -14.169 3.713 21.714 1.00 86.56 120 PRO A CA 1
ATOM 958 C C . PRO A 1 120 ? -13.770 4.962 20.914 1.00 86.56 120 PRO A C 1
ATOM 960 O O . PRO A 1 120 ? -14.592 5.505 20.171 1.00 86.56 120 PRO A O 1
ATOM 963 N N . MET A 1 121 ? -12.508 5.388 21.013 1.00 86.94 121 MET A N 1
ATOM 964 C CA . MET A 1 121 ? -11.994 6.559 20.300 1.00 86.94 121 MET A CA 1
ATOM 965 C C . MET A 1 121 ? -11.792 6.257 18.811 1.00 86.94 121 MET A C 1
ATOM 967 O O . MET A 1 121 ? -12.172 7.059 17.952 1.00 86.94 121 MET A O 1
ATOM 971 N N . LEU A 1 122 ? -11.295 5.058 18.481 1.00 88.81 122 LEU A N 1
ATOM 972 C CA . LEU A 1 122 ? -11.255 4.584 17.095 1.00 88.81 122 LEU A CA 1
ATOM 973 C C . LEU A 1 122 ? -12.658 4.429 16.511 1.00 88.81 122 LEU A C 1
ATOM 975 O O . LEU A 1 122 ? -12.904 4.910 15.405 1.00 88.81 122 LEU A O 1
ATOM 979 N N . LYS A 1 123 ? -13.597 3.825 17.252 1.00 89.81 123 LYS A N 1
ATOM 980 C CA . LYS A 1 123 ? -14.991 3.646 16.815 1.00 89.81 123 LYS A CA 1
ATOM 981 C C . LYS A 1 123 ? -15.601 4.962 16.335 1.00 89.81 123 LYS A C 1
ATOM 983 O O . LYS A 1 123 ? -16.181 5.012 15.251 1.00 89.81 123 LYS A O 1
ATOM 988 N N . GLN A 1 124 ? -15.441 6.038 17.105 1.00 85.88 124 GLN A N 1
ATOM 989 C CA . GLN A 1 124 ? -15.961 7.355 16.735 1.00 85.88 124 GLN A CA 1
ATOM 990 C C . GLN A 1 124 ? -15.380 7.850 15.403 1.00 85.88 124 GLN A C 1
ATOM 992 O O . GLN A 1 124 ? -16.123 8.328 14.541 1.00 85.88 124 GLN A O 1
ATOM 997 N N . ARG A 1 125 ? -14.064 7.712 15.209 1.00 86.38 125 ARG A N 1
ATOM 998 C CA . ARG A 1 125 ? -13.370 8.165 13.994 1.00 86.38 125 ARG A CA 1
ATOM 999 C C . ARG A 1 125 ? -13.743 7.337 12.769 1.00 86.38 125 ARG A C 1
ATOM 1001 O O . ARG A 1 125 ? -13.995 7.904 11.707 1.00 86.38 125 ARG A O 1
ATOM 1008 N N . LEU A 1 126 ? -13.852 6.022 12.923 1.00 89.19 126 LEU A N 1
ATOM 1009 C CA . LEU A 1 126 ? -14.245 5.123 11.841 1.00 89.19 126 LEU A CA 1
ATOM 1010 C C . LEU A 1 126 ? -15.693 5.372 11.405 1.00 89.19 126 LEU A C 1
ATOM 1012 O O . LEU A 1 126 ? -15.959 5.485 10.211 1.00 89.19 126 LEU A O 1
ATOM 1016 N N . ILE A 1 127 ? -16.620 5.556 12.350 1.00 87.62 127 ILE A N 1
ATOM 1017 C CA . ILE A 1 127 ? -18.012 5.913 12.032 1.00 87.62 127 ILE A CA 1
ATOM 1018 C C . ILE A 1 127 ? -18.081 7.275 11.329 1.00 87.62 127 ILE A C 1
ATOM 1020 O O . ILE A 1 127 ? -18.827 7.427 10.363 1.00 87.62 127 ILE A O 1
ATOM 1024 N N . ALA A 1 128 ? -17.306 8.269 11.776 1.00 86.00 128 ALA A N 1
ATOM 1025 C CA . ALA A 1 128 ? -17.259 9.578 11.124 1.00 86.00 128 ALA A CA 1
ATOM 1026 C C . ALA A 1 128 ? -16.763 9.477 9.671 1.00 86.00 128 ALA A C 1
ATOM 1028 O O . ALA A 1 128 ? -17.366 10.072 8.778 1.00 86.00 128 ALA A O 1
ATOM 1029 N N . LYS A 1 129 ? -15.724 8.671 9.416 1.00 87.06 129 LYS A N 1
ATOM 1030 C CA . LYS A 1 129 ? -15.248 8.390 8.056 1.00 87.06 129 LYS A CA 1
ATOM 1031 C C . LYS A 1 129 ? -16.321 7.690 7.220 1.00 87.06 129 LYS A C 1
ATOM 1033 O O . LYS A 1 129 ? -16.555 8.135 6.101 1.00 87.06 129 LYS A O 1
ATOM 1038 N N . LEU A 1 130 ? -17.017 6.690 7.771 1.00 87.81 130 LEU A N 1
ATOM 1039 C CA . LEU A 1 130 ? -18.082 5.957 7.070 1.00 87.81 130 LEU A CA 1
ATOM 1040 C C . LEU A 1 130 ? -19.270 6.830 6.643 1.00 87.81 130 LEU A C 1
ATOM 1042 O O . LEU A 1 130 ? -19.926 6.542 5.644 1.00 87.81 130 LEU A O 1
ATOM 1046 N N . LYS A 1 131 ? -19.552 7.906 7.387 1.00 88.12 131 LYS A N 1
ATOM 1047 C CA . LYS A 1 131 ? -20.590 8.882 7.018 1.00 88.12 131 LYS A CA 1
ATOM 1048 C C . LYS A 1 131 ? -20.217 9.704 5.784 1.00 88.12 131 LYS A C 1
ATOM 1050 O O . LYS A 1 131 ? -21.104 10.080 5.027 1.00 88.12 131 LYS A O 1
ATOM 1055 N N . ILE A 1 132 ? -18.930 10.000 5.606 1.00 86.19 132 ILE A N 1
ATOM 1056 C CA . ILE A 1 132 ? -18.415 10.784 4.472 1.00 86.19 132 ILE A CA 1
ATOM 1057 C C . ILE A 1 132 ? -18.192 9.872 3.266 1.00 86.19 132 ILE A C 1
ATOM 1059 O O . ILE A 1 132 ? -18.548 10.202 2.139 1.00 86.19 132 ILE A O 1
ATOM 1063 N N . ASP A 1 133 ? -17.588 8.719 3.515 1.00 82.75 133 ASP A N 1
ATOM 1064 C CA . ASP A 1 133 ? -17.169 7.760 2.512 1.00 82.75 133 ASP A CA 1
ATOM 1065 C C . ASP A 1 133 ? -17.664 6.388 2.938 1.00 82.75 133 ASP A C 1
ATOM 1067 O O . ASP A 1 133 ? -17.289 5.895 3.996 1.00 82.75 133 ASP A O 1
ATOM 1071 N N . LYS A 1 134 ? -18.501 5.751 2.119 1.00 83.31 134 LYS A N 1
ATOM 1072 C CA . LYS A 1 134 ? -19.174 4.491 2.470 1.00 83.31 134 LYS A CA 1
ATOM 1073 C C . LYS A 1 134 ? -18.209 3.315 2.679 1.00 83.31 134 LYS A C 1
ATOM 1075 O O . LYS A 1 134 ? -18.670 2.200 2.919 1.00 83.31 134 LYS A O 1
ATOM 1080 N N . ARG A 1 135 ? -16.896 3.514 2.516 1.00 85.25 135 ARG A N 1
ATOM 1081 C CA . ARG A 1 135 ? -15.870 2.475 2.626 1.00 85.25 135 ARG A CA 1
ATOM 1082 C C . ARG A 1 135 ? -14.632 2.978 3.367 1.00 85.25 135 ARG A C 1
ATOM 1084 O O . ARG A 1 135 ? -14.262 4.147 3.302 1.00 85.25 135 ARG A O 1
ATOM 1091 N N . ILE A 1 136 ? -13.968 2.044 4.042 1.00 89.06 136 ILE A N 1
ATOM 1092 C CA . ILE A 1 136 ? -12.663 2.234 4.676 1.00 89.06 136 ILE A CA 1
ATOM 1093 C C . ILE A 1 136 ? -11.708 1.203 4.082 1.00 89.06 136 ILE A C 1
ATOM 1095 O O . ILE A 1 136 ? -12.064 0.030 3.956 1.00 89.06 136 ILE A O 1
ATOM 1099 N N . THR A 1 137 ? -10.508 1.644 3.712 1.00 91.19 137 THR A N 1
ATOM 1100 C CA . THR A 1 137 ? -9.442 0.772 3.211 1.00 91.19 137 THR A CA 1
ATOM 1101 C C . THR A 1 137 ? -8.276 0.688 4.190 1.00 91.19 137 THR A C 1
ATOM 1103 O O . THR A 1 137 ? -8.025 1.626 4.955 1.00 91.19 137 THR A O 1
ATOM 1106 N N . CYS A 1 138 ? -7.534 -0.418 4.141 1.00 90.75 138 CYS A N 1
ATOM 1107 C CA . CYS A 1 138 ? -6.305 -0.614 4.909 1.00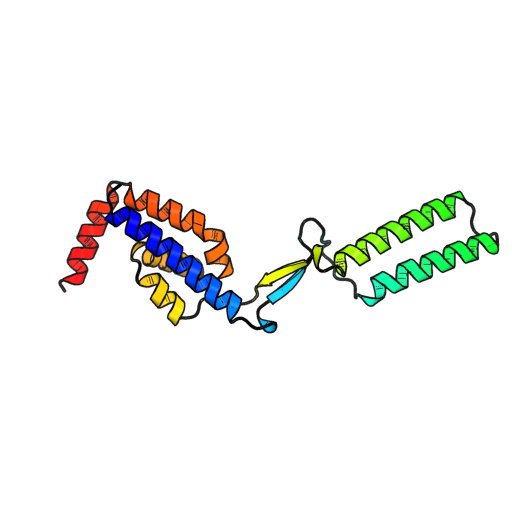 90.75 138 CYS A CA 1
ATOM 1108 C C . CYS A 1 138 ? -5.253 0.452 4.561 1.00 90.75 138 CYS A C 1
ATOM 1110 O O . CYS A 1 138 ? -4.613 0.991 5.457 1.00 90.75 138 CYS A O 1
ATOM 1112 N N . THR A 1 139 ? -5.136 0.850 3.290 1.00 91.25 139 THR A N 1
ATOM 1113 C CA . THR A 1 139 ? -4.281 1.969 2.865 1.00 91.25 139 THR A CA 1
ATOM 1114 C C . THR A 1 139 ? -4.698 3.297 3.487 1.00 91.25 139 THR A C 1
ATOM 1116 O O . THR A 1 139 ? -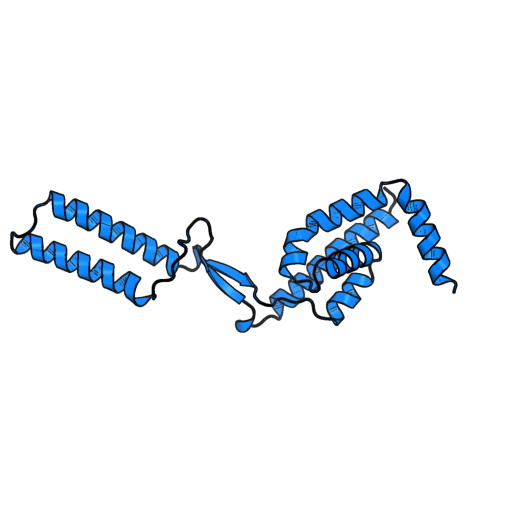3.830 4.068 3.896 1.00 91.25 139 THR A O 1
ATOM 1119 N N . TRP A 1 140 ? -6.000 3.592 3.580 1.00 91.25 140 TRP A N 1
ATOM 1120 C CA . TRP A 1 140 ? -6.452 4.814 4.246 1.00 91.25 140 TRP A CA 1
ATOM 1121 C C . TRP A 1 140 ? -6.102 4.784 5.737 1.00 91.25 140 TRP A C 1
ATOM 1123 O O . TRP A 1 140 ? -5.571 5.772 6.241 1.00 91.25 140 TRP A O 1
ATOM 1133 N N . LEU A 1 141 ? -6.340 3.655 6.414 1.00 91.81 141 LEU A N 1
ATOM 1134 C CA . LEU A 1 141 ? -5.987 3.454 7.824 1.00 91.81 141 LEU A CA 1
ATOM 1135 C C . LEU A 1 141 ? -4.493 3.664 8.074 1.00 91.81 141 LEU A C 1
ATOM 1137 O O . LEU A 1 141 ? -4.128 4.408 8.975 1.00 91.81 141 LEU A O 1
ATOM 1141 N N . GLU A 1 142 ? -3.646 3.053 7.250 1.00 92.81 142 GLU A N 1
ATOM 1142 C CA . GLU A 1 142 ? -2.188 3.157 7.327 1.00 92.81 142 GLU A CA 1
ATOM 1143 C C . GLU A 1 142 ? -1.712 4.598 7.099 1.00 92.81 142 GLU A C 1
ATOM 1145 O O . GLU A 1 142 ? -0.944 5.138 7.891 1.00 92.81 142 GLU A O 1
ATOM 1150 N N . THR A 1 143 ? -2.234 5.259 6.062 1.00 90.50 143 THR A N 1
ATOM 1151 C CA . THR A 1 143 ? -1.846 6.633 5.702 1.00 90.50 143 THR A CA 1
ATOM 1152 C C . THR A 1 143 ? -2.298 7.654 6.749 1.00 90.50 143 THR A C 1
ATOM 1154 O O . THR A 1 143 ? -1.613 8.644 6.983 1.00 90.50 143 THR A O 1
ATOM 1157 N N . ASN A 1 144 ? -3.451 7.428 7.382 1.00 90.56 144 ASN A N 1
ATOM 1158 C CA . ASN A 1 144 ? -4.044 8.362 8.341 1.00 90.56 144 ASN A CA 1
ATOM 1159 C C . ASN A 1 144 ? -3.790 7.958 9.798 1.00 90.56 144 ASN A C 1
ATOM 1161 O O . ASN A 1 144 ? -4.318 8.617 10.689 1.00 90.56 144 ASN A O 1
ATOM 1165 N N . ALA A 1 145 ? -3.003 6.909 10.065 1.00 90.88 145 ALA A N 1
ATOM 1166 C CA . ALA A 1 145 ? -2.784 6.395 11.415 1.00 90.88 145 ALA A CA 1
ATOM 1167 C C . ALA A 1 145 ? -2.307 7.500 12.368 1.00 90.88 145 ALA A C 1
ATOM 1169 O O . ALA A 1 145 ? -2.948 7.739 13.388 1.00 90.88 145 ALA A O 1
ATOM 1170 N N . SER A 1 146 ? -1.255 8.241 12.005 1.00 89.75 146 SER A N 1
ATOM 1171 C CA . SER A 1 146 ? -0.730 9.345 12.824 1.00 89.75 146 SER A CA 1
ATOM 1172 C C . SER A 1 146 ? -1.784 10.418 13.088 1.00 89.75 146 SER A C 1
ATOM 1174 O O . SER A 1 146 ? -2.019 10.776 14.237 1.00 89.75 146 SER A O 1
ATOM 1176 N N . THR A 1 147 ? -2.503 10.849 12.050 1.00 89.69 147 THR A N 1
ATOM 1177 C CA . THR A 1 147 ? -3.565 11.855 12.172 1.00 89.69 147 THR A CA 1
ATOM 1178 C C . THR A 1 147 ? -4.726 11.369 13.028 1.00 89.69 147 THR A C 1
ATOM 1180 O O . THR A 1 147 ? -5.303 12.157 13.768 1.00 89.69 147 THR A O 1
ATOM 1183 N N . ILE A 1 148 ? -5.102 10.089 12.949 1.00 88.69 148 ILE A N 1
ATOM 1184 C CA . ILE A 1 148 ? -6.133 9.497 13.811 1.00 88.69 148 ILE A CA 1
ATOM 1185 C C . ILE A 1 148 ? -5.665 9.541 15.263 1.00 88.69 148 ILE A C 1
ATOM 1187 O O . ILE A 1 148 ? -6.434 9.948 16.127 1.00 88.69 148 ILE A O 1
ATOM 1191 N N . ILE A 1 149 ? -4.414 9.174 15.530 1.00 91.19 149 ILE A N 1
ATOM 1192 C CA . ILE A 1 149 ? -3.855 9.177 16.879 1.00 91.19 149 ILE A CA 1
ATOM 1193 C C . ILE A 1 149 ? -3.759 10.588 17.460 1.00 91.19 149 ILE A C 1
ATOM 1195 O O . ILE A 1 149 ? -4.220 10.794 18.576 1.00 91.19 149 ILE A O 1
ATOM 1199 N N . GLU A 1 150 ? -3.224 11.558 16.720 1.00 87.81 150 GLU A N 1
ATOM 1200 C CA . GLU A 1 150 ? -3.162 12.968 17.145 1.00 87.81 150 GLU A CA 1
ATOM 1201 C C . GLU A 1 150 ? -4.554 13.508 17.479 1.00 87.81 150 GLU A C 1
ATOM 1203 O O . GLU A 1 150 ? -4.772 14.188 18.475 1.00 87.81 150 GLU A O 1
ATOM 1208 N N . ASN A 1 151 ? -5.535 13.138 16.665 1.00 84.81 151 ASN A N 1
ATOM 1209 C CA . ASN A 1 151 ? -6.931 13.477 16.877 1.00 84.81 151 ASN A CA 1
ATOM 1210 C C . ASN A 1 151 ? -7.544 12.832 18.125 1.00 84.81 151 ASN A C 1
ATOM 1212 O O . ASN A 1 151 ? -8.471 13.398 18.707 1.00 84.81 151 ASN A O 1
ATOM 1216 N N . ILE A 1 152 ? -7.113 11.623 18.483 1.00 86.00 152 ILE A N 1
ATOM 1217 C CA . ILE A 1 152 ? -7.527 10.953 19.718 1.00 86.00 152 ILE A CA 1
ATOM 1218 C C . ILE A 1 152 ? -6.869 11.652 20.906 1.00 86.00 152 ILE A C 1
ATOM 1220 O O . ILE A 1 152 ? -7.558 11.982 21.864 1.00 86.00 152 ILE A O 1
ATOM 1224 N N . ASP A 1 153 ? -5.575 11.947 20.814 1.00 85.31 153 ASP A N 1
ATOM 1225 C CA . ASP A 1 153 ? -4.814 12.658 21.842 1.00 85.31 153 ASP A CA 1
ATOM 1226 C C . ASP A 1 153 ? -5.398 14.054 22.131 1.00 85.31 153 ASP A C 1
ATOM 1228 O O . ASP A 1 153 ? -5.638 14.420 23.284 1.00 85.31 153 ASP A O 1
ATOM 1232 N N . TYR A 1 154 ? -5.770 14.796 21.084 1.00 81.38 154 TYR A N 1
ATOM 1233 C CA . TYR A 1 154 ? -6.473 16.076 21.204 1.00 81.38 154 TYR A CA 1
ATOM 1234 C C . TYR A 1 154 ? -7.832 15.948 21.916 1.00 81.38 154 TYR A C 1
ATOM 1236 O O . TYR A 1 154 ? -8.155 16.729 22.809 1.00 81.38 154 TYR A O 1
ATOM 1244 N N . LEU A 1 155 ? -8.636 14.938 21.567 1.00 76.62 155 LEU A N 1
ATOM 1245 C CA . LEU A 1 155 ? -9.935 14.706 22.216 1.00 76.62 155 LEU A CA 1
ATOM 1246 C C . LEU A 1 155 ? -9.801 14.281 23.684 1.00 76.62 155 LEU A C 1
ATOM 1248 O O . LEU A 1 155 ? -10.668 14.599 24.494 1.00 76.62 155 LEU A O 1
ATOM 1252 N N . LEU A 1 156 ? -8.737 13.552 24.024 1.00 76.81 156 LEU A N 1
ATOM 1253 C CA . LEU A 1 156 ? -8.444 13.123 25.391 1.00 76.81 156 LEU A CA 1
ATOM 1254 C C . LEU A 1 156 ? -7.896 14.272 26.254 1.00 76.81 156 LEU A C 1
ATOM 1256 O O . LEU A 1 156 ? -8.076 14.257 27.472 1.00 76.81 156 LEU A O 1
ATOM 1260 N N . SER A 1 157 ? -7.226 15.251 25.644 1.00 76.06 157 SER A N 1
ATOM 1261 C CA . SER A 1 157 ? -6.641 16.414 26.327 1.00 76.06 157 SER A CA 1
ATOM 1262 C C . SER A 1 157 ? -7.605 17.596 26.488 1.00 76.06 157 SER A C 1
ATOM 1264 O O . SER A 1 157 ? -7.391 18.421 27.376 1.00 76.06 157 SER A O 1
ATOM 1266 N N . GLY A 1 158 ? -8.673 17.675 25.687 1.00 66.06 158 GLY A N 1
ATOM 1267 C CA . GLY A 1 158 ? -9.719 18.696 25.813 1.00 66.06 158 GLY A CA 1
ATOM 1268 C C . GLY A 1 158 ? -10.746 18.422 26.926 1.00 66.06 158 GLY A C 1
ATOM 1269 O O . GLY A 1 158 ? -11.039 17.274 27.264 1.00 66.06 158 GLY A O 1
ATOM 1270 N N . GLU A 1 159 ? -11.359 19.484 27.465 1.00 55.97 159 GLU A N 1
ATOM 1271 C CA . GLU A 1 159 ? -12.406 19.427 28.511 1.00 55.97 159 GLU A CA 1
ATOM 1272 C C . GLU A 1 159 ? -13.639 18.570 28.130 1.00 55.97 159 GLU A C 1
ATOM 1274 O O . GLU A 1 159 ? -14.353 18.074 29.005 1.00 55.97 159 GLU A O 1
ATOM 1279 N N . ASP A 1 160 ? -13.870 18.316 26.836 1.00 55.91 160 ASP A N 1
ATOM 1280 C CA . ASP A 1 160 ? -14.972 17.484 26.325 1.00 55.91 160 ASP A CA 1
ATOM 1281 C C . ASP A 1 160 ? -14.854 15.988 26.680 1.00 55.91 160 ASP A C 1
ATOM 1283 O O . ASP A 1 160 ? -15.845 15.248 26.622 1.00 55.91 160 ASP A O 1
ATOM 1287 N N . HIS A 1 161 ? -13.676 15.534 27.116 1.00 58.31 161 HIS A N 1
ATOM 1288 C CA . HIS A 1 161 ? -13.445 14.163 27.569 1.00 58.31 161 HIS A CA 1
ATOM 1289 C C . HIS A 1 161 ? -14.315 13.775 28.779 1.00 58.31 161 HIS A C 1
ATOM 1291 O O . HIS A 1 161 ? -14.801 12.644 28.855 1.00 58.31 161 HIS A O 1
ATOM 1297 N N . LEU A 1 162 ? -14.571 14.712 29.702 1.00 56.47 162 LEU A N 1
ATOM 1298 C CA . LEU A 1 162 ? -15.397 14.461 30.892 1.00 56.47 162 LEU A CA 1
ATOM 1299 C C . LEU A 1 162 ? -16.856 14.166 30.514 1.00 56.47 162 LEU A C 1
ATOM 1301 O O . LEU A 1 162 ? -17.421 13.171 30.968 1.00 56.47 162 LEU A O 1
ATOM 1305 N N . LYS A 1 163 ? -17.424 14.948 29.586 1.00 60.97 163 LYS A N 1
ATOM 1306 C CA . LYS A 1 163 ? -18.778 14.722 29.047 1.00 60.97 163 LYS A CA 1
ATOM 1307 C C . LYS A 1 163 ? -18.876 13.418 28.251 1.00 60.97 163 LYS A C 1
ATOM 1309 O O . LYS A 1 163 ? -19.925 12.773 28.238 1.00 60.97 163 LYS A O 1
ATOM 1314 N N . PHE A 1 164 ? -17.802 13.018 27.567 1.00 60.66 164 PHE A N 1
ATOM 1315 C CA . PHE A 1 164 ? -17.763 11.767 26.810 1.00 60.66 164 PHE A CA 1
ATOM 1316 C C . PHE A 1 164 ? -17.682 10.533 27.720 1.00 60.66 164 PHE A C 1
ATOM 1318 O O . PHE A 1 164 ? -18.432 9.580 27.507 1.00 60.66 164 PHE A O 1
ATOM 1325 N N . ILE A 1 165 ? -16.849 10.562 28.768 1.00 62.66 165 ILE A N 1
ATOM 1326 C CA . ILE A 1 165 ? -16.811 9.498 29.783 1.00 62.66 165 ILE A CA 1
ATOM 1327 C C . ILE A 1 165 ? -18.163 9.366 30.489 1.00 62.66 165 ILE A C 1
ATOM 1329 O O . ILE A 1 165 ? -18.635 8.244 30.674 1.00 62.66 165 ILE A O 1
ATOM 1333 N N . GLU A 1 166 ? -18.815 10.475 30.851 1.00 61.56 166 GLU A N 1
ATOM 1334 C CA . GLU A 1 166 ? -20.155 10.439 31.453 1.00 61.56 166 GLU A CA 1
ATOM 1335 C C . GLU A 1 166 ? -21.194 9.792 30.530 1.00 61.56 166 GLU A C 1
ATOM 1337 O O . GLU A 1 166 ? -21.970 8.946 30.982 1.00 61.56 166 GLU A O 1
ATOM 1342 N N . ARG A 1 167 ? -21.175 10.113 29.227 1.00 60.69 167 ARG A N 1
ATOM 1343 C CA . ARG A 1 167 ? -22.052 9.489 28.216 1.00 60.69 167 ARG A CA 1
ATOM 1344 C C . ARG A 1 167 ? -21.750 8.013 27.976 1.00 60.69 167 ARG A C 1
ATOM 1346 O O . ARG A 1 167 ? -22.664 7.245 27.689 1.00 60.69 167 ARG A O 1
ATOM 1353 N N . LEU A 1 168 ? -20.487 7.600 28.057 1.00 58.34 168 LEU A N 1
ATOM 1354 C CA . LEU A 1 168 ? -20.132 6.186 27.958 1.00 58.34 168 LEU A CA 1
ATOM 1355 C C . LEU A 1 168 ? -20.602 5.417 29.191 1.00 58.34 168 LEU A C 1
ATOM 1357 O O . LEU A 1 168 ? -21.197 4.360 29.040 1.00 58.34 168 LEU A O 1
ATOM 1361 N N . LYS A 1 169 ? -20.412 5.956 30.400 1.00 55.31 169 LYS A N 1
ATOM 1362 C CA . LYS A 1 169 ? -20.873 5.307 31.638 1.00 55.31 169 LYS A CA 1
ATOM 1363 C C . LYS A 1 169 ? -22.397 5.163 31.705 1.00 55.31 169 LYS A C 1
ATOM 1365 O O . LYS A 1 169 ? -22.873 4.141 32.181 1.00 55.31 169 LYS A O 1
ATOM 1370 N N . THR A 1 170 ? -23.156 6.138 31.203 1.00 52.88 170 THR A N 1
ATOM 1371 C CA . THR A 1 170 ? -24.631 6.078 31.188 1.00 52.88 170 THR A CA 1
ATOM 1372 C C . THR A 1 170 ? -25.198 5.071 30.185 1.00 52.88 170 THR A C 1
ATOM 1374 O O . THR A 1 170 ? -26.232 4.480 30.466 1.00 52.88 170 THR A O 1
ATOM 1377 N N . ASN A 1 171 ? -24.519 4.813 29.061 1.00 50.78 171 ASN A N 1
ATOM 1378 C CA . ASN A 1 171 ? -24.979 3.851 28.046 1.00 50.78 171 ASN A CA 1
ATOM 1379 C C . ASN A 1 171 ? -24.575 2.388 28.322 1.00 50.78 171 ASN A C 1
ATOM 1381 O O . ASN A 1 171 ? -24.995 1.504 27.584 1.00 50.78 171 ASN A O 1
ATOM 1385 N N . THR A 1 172 ? -23.756 2.118 29.343 1.00 44.06 172 THR A N 1
ATOM 1386 C CA . THR A 1 172 ? -23.356 0.745 29.729 1.00 44.06 172 THR A CA 1
ATOM 1387 C C . THR A 1 172 ? -24.192 0.191 30.893 1.00 44.06 172 THR A C 1
ATOM 1389 O O . THR A 1 172 ? -24.043 -0.974 31.244 1.00 44.06 172 THR A O 1
ATOM 1392 N N . ILE A 1 173 ? -25.040 1.017 31.522 1.00 46.06 173 ILE A N 1
ATOM 1393 C CA . ILE A 1 173 ? -25.881 0.642 32.681 1.00 46.06 173 ILE A CA 1
ATOM 1394 C C . ILE A 1 173 ? -27.354 0.400 32.269 1.00 46.06 173 ILE A C 1
ATOM 1396 O O . ILE A 1 173 ?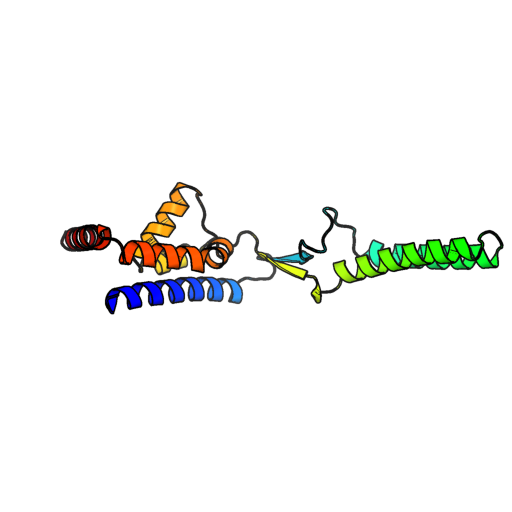 -28.159 -0.028 33.092 1.00 46.06 173 ILE A O 1
ATOM 1400 N N . SER A 1 174 ? -27.710 0.617 30.997 1.00 37.31 174 SER A N 1
ATOM 1401 C CA . SER A 1 174 ? -29.006 0.228 30.408 1.00 37.31 174 SER A CA 1
ATOM 1402 C C . SER A 1 174 ? -28.899 -1.079 29.635 1.00 37.31 174 SER A C 1
ATOM 1404 O O . SER A 1 174 ? -29.824 -1.906 29.751 1.00 37.31 174 SER A O 1
#

pLDDT: mean 79.65, std 12.27, range [37.31, 95.0]

Radius of gyration: 27.21 Å; chains: 1; bounding box: 59×32×78 Å

Secondary structure (DSSP, 8-state):
--HHHHHHHHHHHHHHHHHHHHHHHH--GGGEEEEE-GGG--S----HHHHHHHHHHHHHHHHHHHHTTSS-HHHHHHHHHHHHHHHHHHHHHH-GGGEEEEE-S-BPPHHHHHHHHTSHHHHHHHHHHHHHSS--BHHHHHHHHHHHHHHHHHHHHSTHHHHHHHHHHHHT--

Sequence (174 aa):
MNSDQINLIVDAKERIASVVADYRATAGEEAYRWVVKYELGLPFKLPNKLYVGIPLSIGIGYVAAYYLGFADWNEIIAGGGVVALLSAFGYIQISPKFKRKEWRNDYLRESDFVYLCKNPMLKQRLIAKLKIDKRITCTWLETNASTIIENIDYLLSGEDHLKFIERLKTNTIS

Foldseek 3Di:
DDPVLVVLLVLLLCLLCVQLVVLVVPDDPVQWDKDFDPVLDDPDDDDLCCLPVVLVVLLVVLVVCVVVVNDDPVVNVVSVVVSVVSNVSSCSGPPSVRIDIDGDPQFRDPVSLVSSVVRVLSVVVVVVVCVVPVTDGSVNSVVCVVVSSVVSVVCCPDPCVVVVVVVVVVVVVD